Protein AF-J9F2Y7-F1 (afdb_monomer_lite)

Sequence (76 aa):
PDTSNGKQTDFFFIQQEEPEKVAEDIVNLVKNRLPKAYNQKVSNIQVLTPMQRGVVGAANLNMALQNALNPSQIAL

Foldseek 3Di:
DDQVPDLPDPHHDDDDDDLQVVLVVVLCCLLPVVCVSPVDDSVVDDDDDPACDDSNHPVNSVVSNCCSPVVPDPDD

Secondary structure (DSSP, 8-state):
---S--TT-S--------HHHHHHHHHHIIIIIHHHHHT--GGG-----S-SSSTTSHHHHHHHHHHHH-TT----

Structure (mmCIF, N/CA/C/O backbone):
data_AF-J9F2Y7-F1
#
_entry.id   AF-J9F2Y7-F1
#
loop_
_atom_site.group_PDB
_atom_site.id
_atom_site.type_symbol
_atom_site.label_atom_id
_atom_site.label_alt_id
_atom_site.label_comp_id
_atom_site.label_asym_id
_atom_site.label_entity_id
_atom_site.label_seq_id
_atom_site.pdbx_PDB_ins_code
_atom_site.Cartn_x
_atom_site.Cartn_y
_atom_site.Cartn_z
_atom_site.occupancy
_atom_site.B_iso_or_equiv
_atom_site.auth_seq_id
_atom_site.auth_comp_id
_atom_site.auth_asym_id
_atom_site.auth_atom_id
_atom_site.pdbx_PDB_model_num
ATOM 1 N N . PRO A 1 1 ? -13.991 3.324 -17.295 1.00 71.81 1 PRO A N 1
ATOM 2 C CA . PRO A 1 1 ? -14.241 3.509 -15.844 1.00 71.81 1 PRO A CA 1
ATOM 3 C C . PRO A 1 1 ? -13.929 4.965 -15.480 1.00 71.81 1 PRO A C 1
ATOM 5 O O . PRO A 1 1 ? -13.049 5.542 -16.113 1.00 71.81 1 PRO A O 1
ATOM 8 N N . ASP A 1 2 ? -14.667 5.566 -14.544 1.00 84.25 2 ASP A N 1
ATOM 9 C CA . ASP A 1 2 ? -14.364 6.916 -14.049 1.00 84.25 2 ASP A CA 1
ATOM 10 C C . ASP A 1 2 ? -13.171 6.851 -13.087 1.00 84.25 2 ASP A C 1
ATOM 12 O O . ASP A 1 2 ? -13.225 6.128 -12.096 1.00 84.25 2 ASP A O 1
ATOM 16 N N . THR A 1 3 ? -12.095 7.573 -13.403 1.00 86.12 3 THR A N 1
ATOM 17 C CA . THR A 1 3 ? -10.855 7.643 -12.610 1.00 86.12 3 THR A CA 1
ATOM 18 C C . THR A 1 3 ? -10.553 9.066 -12.139 1.00 86.12 3 THR A C 1
ATOM 20 O O . THR A 1 3 ? -9.404 9.398 -11.856 1.00 86.12 3 THR A O 1
ATOM 23 N N . SER A 1 4 ? -11.568 9.933 -12.075 1.00 87.94 4 SER A N 1
ATOM 24 C CA . SER A 1 4 ? -11.445 11.330 -11.635 1.00 87.94 4 SER A CA 1
ATOM 25 C C . SER A 1 4 ? -11.127 11.494 -10.141 1.00 87.94 4 SER A C 1
ATOM 27 O O . SER A 1 4 ? -10.945 12.618 -9.675 1.00 87.94 4 SER A O 1
ATOM 29 N N . ASN A 1 5 ? -11.019 10.387 -9.391 1.00 85.88 5 ASN A N 1
ATOM 30 C CA . ASN A 1 5 ? -10.758 10.350 -7.950 1.00 85.88 5 ASN A CA 1
ATOM 31 C C . ASN A 1 5 ? -11.845 11.051 -7.111 1.00 85.88 5 ASN A C 1
ATOM 33 O O . ASN A 1 5 ? -11.562 11.617 -6.050 1.00 85.88 5 ASN A O 1
ATOM 37 N N . GLY A 1 6 ? -13.095 11.031 -7.578 1.00 85.56 6 GLY A N 1
ATOM 38 C CA . GLY A 1 6 ? -14.232 11.548 -6.824 1.00 85.56 6 GLY A CA 1
ATOM 39 C C . GLY A 1 6 ? -14.521 10.718 -5.567 1.00 85.56 6 GLY A C 1
ATOM 40 O O . GLY A 1 6 ? -14.225 9.533 -5.483 1.00 85.56 6 GLY A O 1
ATOM 41 N N . LYS A 1 7 ? -15.160 11.319 -4.557 1.00 79.62 7 LYS A N 1
ATOM 42 C CA . LYS A 1 7 ? -15.472 10.614 -3.293 1.00 79.62 7 LYS A CA 1
ATOM 43 C C . LYS A 1 7 ? -16.384 9.389 -3.450 1.00 79.62 7 LYS A C 1
ATOM 45 O O . LYS A 1 7 ? -16.452 8.585 -2.532 1.00 79.62 7 LYS A O 1
ATOM 50 N N . GLN A 1 8 ? -17.114 9.301 -4.558 1.00 82.94 8 GLN A N 1
ATOM 51 C CA . GLN A 1 8 ? -18.068 8.230 -4.859 1.00 82.94 8 GLN A CA 1
ATOM 52 C C . GLN A 1 8 ? -17.662 7.444 -6.117 1.00 82.94 8 GLN A C 1
ATOM 54 O O . GLN A 1 8 ? -18.494 6.756 -6.693 1.00 82.94 8 GLN A O 1
ATOM 59 N N . THR A 1 9 ? -16.419 7.591 -6.592 1.00 88.25 9 THR A N 1
ATOM 60 C CA . THR A 1 9 ? -15.936 6.824 -7.747 1.00 88.25 9 THR A CA 1
ATOM 61 C C . THR A 1 9 ? -15.428 5.463 -7.300 1.00 88.25 9 THR A C 1
ATOM 63 O O . THR A 1 9 ? -14.731 5.364 -6.293 1.00 88.25 9 THR A O 1
ATOM 66 N N . ASP A 1 10 ? -15.709 4.428 -8.087 1.00 87.94 10 ASP A N 1
ATOM 67 C CA . ASP A 1 10 ? -15.256 3.062 -7.794 1.00 87.94 10 ASP A CA 1
ATOM 68 C C . ASP A 1 10 ? -13.763 2.851 -8.087 1.00 87.94 10 ASP A C 1
ATOM 70 O O . ASP A 1 10 ? -13.136 1.939 -7.548 1.00 87.94 10 ASP A O 1
ATOM 74 N N . PHE A 1 11 ? -13.180 3.693 -8.945 1.00 91.88 11 PHE A N 1
ATOM 75 C CA . PHE A 1 11 ? -11.789 3.589 -9.365 1.00 91.88 11 PHE A CA 1
ATOM 76 C C . PHE A 1 11 ? -11.026 4.865 -9.041 1.00 91.88 11 PHE A C 1
ATOM 78 O O . PHE A 1 11 ? -11.499 5.979 -9.262 1.00 91.88 11 PHE A O 1
ATOM 85 N N . PHE A 1 12 ? -9.802 4.677 -8.559 1.00 91.94 12 PHE A N 1
ATOM 86 C CA . PHE A 1 12 ? -8.868 5.754 -8.281 1.00 91.94 12 PHE A CA 1
ATOM 87 C C . PHE A 1 12 ? -7.587 5.529 -9.070 1.00 91.94 12 PHE A C 1
ATOM 89 O O . PHE A 1 12 ? -7.110 4.399 -9.182 1.00 91.94 12 PHE A O 1
ATOM 96 N N . PHE A 1 13 ? -7.020 6.609 -9.593 1.00 94.56 13 PHE A N 1
ATOM 97 C CA . PHE A 1 13 ? -5.732 6.595 -10.264 1.00 94.56 13 PHE A CA 1
ATOM 98 C C . PHE A 1 13 ? -4.741 7.480 -9.512 1.00 94.56 13 PHE A C 1
ATOM 100 O O . PHE A 1 13 ? -5.004 8.656 -9.249 1.00 94.56 13 PHE A O 1
ATOM 107 N N . ILE A 1 14 ? -3.595 6.897 -9.166 1.00 94.50 14 ILE A N 1
ATOM 108 C CA . ILE A 1 14 ? -2.469 7.574 -8.526 1.00 94.50 14 ILE A CA 1
ATOM 109 C C . ILE A 1 14 ? -1.274 7.383 -9.456 1.00 94.50 14 ILE A C 1
ATOM 111 O O . ILE A 1 14 ? -0.833 6.255 -9.664 1.00 94.50 14 ILE A O 1
ATOM 115 N N . GLN A 1 15 ? -0.780 8.476 -10.035 1.00 95.56 15 GLN A N 1
ATOM 116 C CA . GLN A 1 15 ? 0.406 8.445 -10.885 1.00 95.56 15 GLN A CA 1
ATOM 117 C C . GLN A 1 15 ? 1.664 8.498 -10.019 1.00 95.56 15 GLN A C 1
ATOM 119 O O . GLN A 1 15 ? 1.828 9.413 -9.214 1.00 95.56 15 GLN A O 1
ATOM 124 N N . GLN A 1 16 ? 2.553 7.531 -10.216 1.00 97.19 16 GLN A N 1
ATOM 125 C CA . GLN A 1 16 ? 3.877 7.488 -9.613 1.00 97.19 16 GLN A CA 1
ATOM 126 C C . GLN A 1 16 ? 4.801 6.704 -10.549 1.00 97.19 16 GLN A C 1
ATOM 128 O O . GLN A 1 16 ? 4.437 5.623 -11.008 1.00 97.19 16 GLN A O 1
ATOM 133 N N . GLU A 1 17 ? 5.970 7.262 -10.852 1.00 96.19 17 GLU A N 1
ATOM 134 C CA . GLU A 1 17 ? 6.906 6.692 -11.833 1.00 96.19 17 GLU A CA 1
ATOM 135 C C . GLU A 1 17 ? 8.073 5.957 -11.168 1.00 96.19 17 GLU A C 1
ATOM 137 O O . GLU A 1 17 ? 8.651 5.056 -11.770 1.00 96.19 17 GLU A O 1
ATOM 142 N N . GLU A 1 18 ? 8.398 6.303 -9.921 1.00 98.00 18 GLU A N 1
ATOM 143 C CA . GLU A 1 18 ? 9.482 5.679 -9.164 1.00 98.00 18 GLU A CA 1
ATOM 144 C C . GLU A 1 18 ? 8.980 4.403 -8.461 1.00 98.00 18 GLU A C 1
ATOM 146 O O . GLU A 1 18 ? 8.138 4.504 -7.560 1.00 98.00 18 GLU A O 1
ATOM 151 N N . PRO A 1 19 ? 9.457 3.199 -8.839 1.00 96.00 19 PRO A N 1
ATOM 152 C CA . PRO A 1 19 ? 8.937 1.932 -8.318 1.00 96.00 19 PRO A CA 1
ATOM 153 C C . PRO A 1 19 ? 8.994 1.811 -6.792 1.00 96.00 19 PRO A C 1
ATOM 155 O O . PRO A 1 19 ? 8.092 1.238 -6.180 1.00 96.00 19 PRO A O 1
ATOM 158 N N . GLU A 1 20 ? 10.035 2.358 -6.173 1.00 97.69 20 GLU A N 1
ATOM 159 C CA . GLU A 1 20 ? 10.233 2.380 -4.726 1.00 97.69 20 GLU A CA 1
ATOM 160 C C . GLU A 1 20 ? 9.123 3.184 -4.047 1.00 97.69 20 GLU A C 1
ATOM 162 O O . GLU A 1 20 ? 8.460 2.681 -3.137 1.00 97.69 20 GLU A O 1
ATOM 167 N N . LYS A 1 21 ? 8.823 4.378 -4.570 1.00 98.38 21 LYS A N 1
ATOM 168 C CA . LYS A 1 21 ? 7.708 5.200 -4.086 1.00 98.38 21 LYS A CA 1
ATOM 169 C C . LYS A 1 21 ? 6.358 4.543 -4.333 1.00 98.38 21 LYS A C 1
ATOM 171 O O . LYS A 1 21 ? 5.493 4.628 -3.470 1.00 98.38 21 LYS A O 1
ATOM 176 N N . VAL A 1 22 ? 6.174 3.836 -5.455 1.00 97.88 22 VAL A N 1
ATOM 177 C CA . VAL A 1 22 ? 4.944 3.054 -5.690 1.00 97.88 22 VAL A CA 1
ATOM 178 C C . VAL A 1 22 ? 4.749 2.024 -4.574 1.00 97.88 22 VAL A C 1
ATOM 180 O O . VAL A 1 22 ? 3.647 1.894 -4.040 1.00 97.88 22 VAL A O 1
ATOM 183 N N . ALA A 1 23 ? 5.801 1.290 -4.201 1.00 97.94 23 ALA A N 1
ATOM 184 C CA . ALA A 1 23 ? 5.719 0.295 -3.137 1.00 97.94 23 ALA A CA 1
ATOM 185 C C . ALA A 1 23 ? 5.394 0.935 -1.773 1.00 97.94 23 ALA A C 1
ATOM 187 O O . ALA A 1 23 ? 4.525 0.433 -1.054 1.00 97.94 23 ALA A O 1
ATOM 188 N N . GLU A 1 24 ? 6.029 2.061 -1.437 1.00 98.25 24 GLU A N 1
ATOM 189 C CA . GLU A 1 24 ? 5.729 2.836 -0.223 1.00 98.25 24 GLU A CA 1
ATOM 190 C C . GLU A 1 24 ? 4.279 3.341 -0.199 1.00 98.25 24 GLU A C 1
ATOM 192 O O . GLU A 1 24 ? 3.571 3.181 0.803 1.00 98.25 24 GLU A O 1
ATOM 197 N N . ASP A 1 25 ? 3.806 3.890 -1.319 1.00 98.38 25 ASP A N 1
ATOM 198 C CA . ASP A 1 25 ? 2.442 4.385 -1.476 1.00 98.38 25 ASP A CA 1
ATOM 199 C C . ASP A 1 25 ? 1.417 3.258 -1.300 1.00 98.38 25 ASP A C 1
ATOM 201 O O . ASP A 1 25 ? 0.425 3.442 -0.588 1.00 98.38 25 ASP A O 1
ATOM 205 N N . ILE A 1 26 ? 1.665 2.070 -1.868 1.00 98.12 26 ILE A N 1
ATOM 206 C CA . ILE A 1 26 ? 0.819 0.878 -1.683 1.00 98.12 26 ILE A CA 1
ATOM 207 C C . ILE A 1 26 ? 0.746 0.489 -0.203 1.00 98.12 26 ILE A C 1
ATOM 209 O O . ILE A 1 26 ? -0.351 0.283 0.326 1.00 98.12 26 ILE A O 1
ATOM 213 N N . VAL A 1 27 ? 1.884 0.424 0.496 1.00 98.12 27 VAL A N 1
ATOM 214 C CA . VAL A 1 27 ? 1.909 0.093 1.930 1.00 98.12 27 VAL A CA 1
ATOM 215 C C . VAL A 1 27 ? 1.106 1.117 2.733 1.00 98.12 27 VAL A C 1
ATOM 217 O O . VAL A 1 27 ? 0.287 0.741 3.575 1.00 98.12 27 VAL A O 1
ATOM 220 N N . ASN A 1 28 ? 1.276 2.409 2.453 1.00 98.31 28 ASN A N 1
ATOM 221 C CA . ASN A 1 28 ? 0.537 3.473 3.128 1.00 98.31 28 ASN A CA 1
ATOM 222 C C . ASN A 1 28 ? -0.971 3.447 2.811 1.00 98.31 28 ASN A C 1
ATOM 224 O O . ASN A 1 28 ? -1.803 3.696 3.692 1.00 98.31 28 ASN A O 1
ATOM 228 N N . LEU A 1 29 ? -1.348 3.117 1.572 1.00 97.81 29 LEU A N 1
ATOM 229 C CA . LEU A 1 29 ? -2.744 2.942 1.170 1.00 97.81 29 LEU A CA 1
ATOM 230 C C . LEU A 1 29 ? -3.416 1.843 1.990 1.00 97.81 29 LEU A C 1
ATOM 232 O O . LEU A 1 29 ? -4.454 2.096 2.604 1.00 97.81 29 LEU A O 1
ATOM 236 N N . VAL A 1 30 ? -2.799 0.662 2.045 1.00 98.06 30 VAL A N 1
ATOM 237 C CA . VAL A 1 30 ? -3.339 -0.510 2.746 1.00 98.06 30 VAL A CA 1
ATOM 238 C C . VAL A 1 30 ? -3.351 -0.302 4.259 1.00 98.06 30 VAL A C 1
ATOM 240 O O . VAL A 1 30 ? -4.351 -0.587 4.912 1.00 98.06 30 VAL A O 1
ATOM 243 N N . LYS A 1 31 ? -2.260 0.221 4.831 1.00 97.12 31 LYS A N 1
ATOM 244 C CA . LYS A 1 31 ? -2.112 0.380 6.283 1.00 97.12 31 LYS A CA 1
ATOM 245 C C . LYS A 1 31 ? -2.954 1.522 6.847 1.00 97.12 31 LYS A C 1
ATOM 247 O O . LYS A 1 31 ? -3.471 1.403 7.955 1.00 97.12 31 LYS A O 1
ATOM 252 N N . ASN A 1 32 ? -3.076 2.631 6.113 1.00 96.88 32 ASN A N 1
ATOM 253 C CA . ASN A 1 32 ? -3.596 3.882 6.668 1.00 96.88 32 ASN A CA 1
ATOM 254 C C . ASN A 1 32 ? -4.784 4.455 5.892 1.00 96.88 32 ASN A C 1
ATOM 256 O O . ASN A 1 32 ? -5.817 4.737 6.498 1.00 96.88 32 ASN A O 1
ATOM 260 N N . ARG A 1 33 ? -4.646 4.700 4.581 1.00 96.00 33 ARG A N 1
ATOM 261 C CA . ARG A 1 33 ? -5.622 5.527 3.843 1.00 96.00 33 ARG A CA 1
ATOM 262 C C . ARG A 1 33 ? -6.942 4.799 3.604 1.00 96.00 33 ARG A C 1
ATOM 264 O O . ARG A 1 33 ? -7.991 5.350 3.925 1.00 96.00 33 ARG A O 1
ATOM 271 N N . LEU A 1 34 ? -6.892 3.580 3.068 1.00 95.38 34 LEU A N 1
ATOM 272 C CA . LEU A 1 34 ? -8.085 2.804 2.725 1.00 95.38 34 LEU A CA 1
ATOM 273 C C . LEU A 1 34 ? -8.888 2.379 3.969 1.00 95.38 34 LEU A C 1
ATOM 275 O O . LEU A 1 34 ? -10.098 2.616 3.970 1.00 95.38 34 LEU A O 1
ATOM 279 N N . PRO A 1 35 ? -8.270 1.864 5.057 1.00 96.50 35 PRO A N 1
ATOM 280 C CA . PRO A 1 35 ? -9.006 1.553 6.283 1.00 96.50 35 PRO A CA 1
ATOM 281 C C . PRO A 1 35 ? -9.770 2.755 6.842 1.00 96.50 35 PRO A C 1
ATOM 283 O O . PRO A 1 35 ? -10.929 2.621 7.223 1.00 96.50 35 PRO A O 1
ATOM 286 N N . LYS A 1 36 ? -9.145 3.944 6.846 1.00 95.12 36 LYS A N 1
ATOM 287 C CA . LYS A 1 36 ? -9.758 5.181 7.354 1.00 95.12 36 LYS A CA 1
ATOM 288 C C . LYS A 1 36 ? -10.871 5.703 6.449 1.00 95.12 36 LYS A C 1
ATOM 290 O O . LYS A 1 36 ? -11.901 6.127 6.955 1.00 95.12 36 LYS A O 1
ATOM 295 N N . ALA A 1 37 ? -10.667 5.691 5.132 1.00 92.81 37 ALA A N 1
ATOM 296 C CA . ALA A 1 37 ? -11.635 6.231 4.179 1.00 92.81 37 ALA A CA 1
ATOM 297 C C . ALA A 1 37 ? -12.915 5.387 4.093 1.00 92.81 37 ALA A C 1
ATOM 299 O O . ALA A 1 37 ? -14.003 5.944 3.982 1.00 92.81 37 ALA A O 1
ATOM 300 N N . TYR A 1 38 ? -12.784 4.060 4.177 1.00 91.50 38 TYR A N 1
ATOM 301 C CA . TYR A 1 38 ? -13.894 3.122 3.973 1.00 91.50 38 TYR A CA 1
ATOM 302 C C . TYR A 1 38 ? -14.357 2.415 5.252 1.0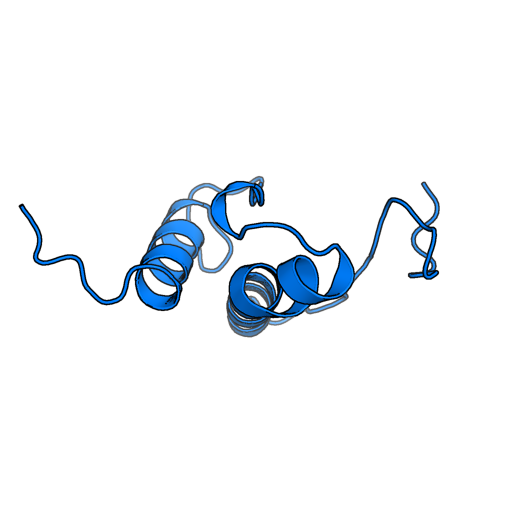0 91.50 38 TYR A C 1
ATOM 304 O O . TYR A 1 38 ? -15.246 1.567 5.194 1.00 91.50 38 TYR A O 1
ATOM 312 N N . ASN A 1 39 ? -13.762 2.747 6.403 1.00 94.69 39 ASN A N 1
ATOM 313 C CA . ASN A 1 39 ? -14.029 2.112 7.694 1.00 94.69 39 ASN A CA 1
ATOM 314 C C . ASN A 1 39 ? -13.934 0.572 7.627 1.00 94.69 39 ASN A C 1
ATOM 316 O O . ASN A 1 39 ? -14.797 -0.152 8.123 1.00 94.69 39 ASN A O 1
ATOM 320 N N . GLN A 1 40 ? -12.888 0.072 6.961 1.00 95.00 40 GLN A N 1
ATOM 321 C CA . GLN A 1 40 ? -12.646 -1.356 6.733 1.00 95.00 40 GLN A CA 1
ATOM 322 C C . GLN A 1 40 ? -11.450 -1.862 7.538 1.00 95.00 40 GLN A C 1
ATOM 324 O O . GLN A 1 40 ? -10.494 -1.131 7.797 1.00 95.00 40 GLN A O 1
ATOM 329 N N . LYS A 1 41 ? -11.472 -3.151 7.891 1.00 96.06 41 LYS A N 1
ATOM 330 C CA 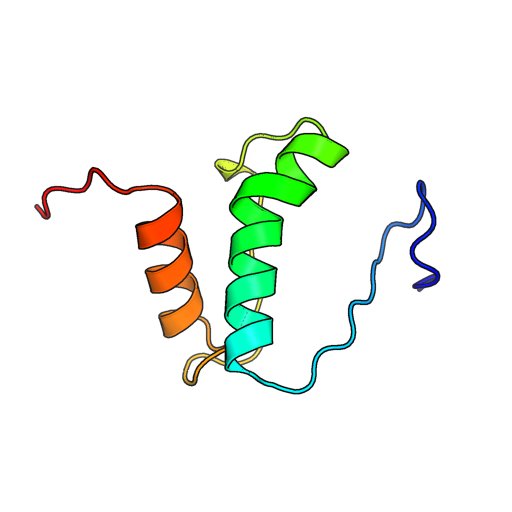. LYS A 1 41 ? -10.294 -3.827 8.450 1.00 96.06 41 LYS A CA 1
ATOM 331 C C . LYS A 1 41 ? -9.237 -3.999 7.363 1.00 96.06 41 LYS A C 1
ATOM 333 O O . LYS A 1 41 ? -9.572 -4.303 6.222 1.00 96.06 41 LYS A O 1
ATOM 338 N N . VAL A 1 42 ? -7.961 -3.905 7.736 1.00 95.31 42 VAL A N 1
ATOM 339 C CA . VAL A 1 42 ? -6.842 -4.135 6.803 1.00 95.31 42 VAL A CA 1
ATOM 340 C C . VAL A 1 42 ? -6.905 -5.534 6.175 1.00 95.31 42 VAL A C 1
ATOM 342 O O . VAL A 1 42 ? -6.620 -5.683 4.994 1.00 95.31 42 VAL A O 1
ATOM 345 N N . SER A 1 43 ? -7.368 -6.543 6.923 1.00 94.69 43 SER A N 1
ATOM 346 C CA . SER A 1 43 ? -7.557 -7.920 6.439 1.00 94.69 43 SER A CA 1
ATOM 347 C C . SER A 1 43 ? -8.532 -8.057 5.263 1.00 94.69 43 SER A C 1
ATOM 349 O O . SER A 1 43 ? -8.537 -9.093 4.609 1.00 94.69 43 SER A O 1
ATOM 351 N N . ASN A 1 44 ? -9.369 -7.047 5.009 1.00 96.50 44 ASN A N 1
ATOM 352 C CA . ASN A 1 44 ? -10.322 -7.038 3.897 1.00 96.50 44 ASN A CA 1
ATOM 353 C C . ASN A 1 44 ? -9.724 -6.423 2.618 1.00 96.50 44 ASN A C 1
ATOM 355 O O . ASN A 1 44 ? -10.404 -6.366 1.597 1.00 96.50 44 ASN A O 1
ATOM 359 N N . ILE A 1 45 ? -8.488 -5.917 2.670 1.00 96.69 45 ILE A N 1
ATOM 360 C CA . ILE A 1 45 ? -7.831 -5.242 1.550 1.00 96.69 45 ILE A CA 1
ATOM 361 C C . ILE A 1 45 ? -6.909 -6.234 0.845 1.00 96.69 45 ILE A C 1
ATOM 363 O O . ILE A 1 45 ? -6.026 -6.825 1.464 1.00 96.69 45 ILE A O 1
ATOM 367 N N . GLN A 1 46 ? -7.084 -6.373 -0.467 1.00 96.56 46 GLN A N 1
ATOM 368 C CA . GLN A 1 46 ? -6.241 -7.209 -1.315 1.00 96.56 46 GLN A CA 1
ATOM 369 C C . GLN A 1 46 ? -5.437 -6.341 -2.286 1.00 96.56 46 GLN A C 1
ATOM 371 O O . GLN A 1 46 ? -5.982 -5.442 -2.923 1.00 96.56 46 GLN A O 1
ATOM 376 N N . VAL A 1 47 ? -4.141 -6.634 -2.416 1.00 97.12 47 VAL A N 1
ATOM 377 C CA . VAL A 1 47 ? -3.264 -6.009 -3.415 1.00 97.12 47 VAL A CA 1
ATOM 378 C C . VAL A 1 47 ? -3.039 -6.995 -4.553 1.00 97.12 47 VAL A C 1
ATOM 380 O O . VAL A 1 47 ? -2.551 -8.102 -4.334 1.00 97.12 47 VAL A O 1
ATOM 383 N N . LEU A 1 48 ? -3.391 -6.583 -5.770 1.00 97.06 48 LEU A N 1
ATOM 384 C CA . LEU A 1 48 ? -3.157 -7.340 -6.996 1.00 97.06 48 LEU A CA 1
ATOM 385 C C . LEU A 1 48 ? -2.085 -6.627 -7.819 1.00 97.06 48 LEU A C 1
ATOM 387 O O . LEU A 1 48 ? -2.155 -5.418 -8.025 1.00 97.06 48 LEU A O 1
ATOM 391 N N . THR A 1 49 ? -1.096 -7.379 -8.293 1.00 96.62 49 THR A N 1
ATOM 392 C CA . THR A 1 49 ? -0.028 -6.874 -9.163 1.00 96.62 49 THR A CA 1
ATOM 393 C C . THR A 1 49 ? 0.214 -7.873 -10.292 1.00 96.62 49 THR A C 1
ATOM 395 O O . THR A 1 49 ? 0.185 -9.083 -10.048 1.00 96.62 49 THR A O 1
ATOM 398 N N . PRO A 1 50 ? 0.432 -7.406 -11.535 1.00 95.31 50 PRO A N 1
ATOM 399 C CA . PRO A 1 50 ? 0.658 -8.294 -12.673 1.00 95.31 50 PRO A CA 1
ATOM 400 C C . PRO A 1 50 ? 2.033 -8.977 -12.623 1.00 95.31 50 PRO A C 1
ATOM 402 O O . PRO A 1 50 ? 2.260 -9.954 -13.334 1.00 95.31 50 PRO A O 1
ATOM 405 N N . MET A 1 51 ? 2.962 -8.470 -11.805 1.00 95.31 51 MET A N 1
ATOM 406 C CA . MET A 1 51 ? 4.336 -8.963 -11.730 1.00 95.31 51 MET A CA 1
ATOM 407 C C . MET A 1 51 ? 4.564 -9.805 -10.476 1.00 95.31 51 MET A C 1
ATOM 409 O O . MET A 1 51 ? 4.155 -9.439 -9.379 1.00 95.31 51 MET A O 1
ATOM 413 N N . GLN A 1 52 ? 5.299 -10.912 -10.610 1.00 94.44 52 GLN A N 1
ATOM 414 C CA . GLN A 1 52 ? 5.717 -11.720 -9.456 1.00 94.44 52 GLN A CA 1
ATOM 415 C C . GLN A 1 52 ? 6.967 -11.164 -8.755 1.00 94.44 52 GLN A C 1
ATOM 417 O O . GLN A 1 52 ? 7.055 -11.186 -7.528 1.00 94.44 52 GLN A O 1
ATOM 422 N N . ARG A 1 53 ? 7.933 -10.652 -9.528 1.00 94.56 53 ARG A N 1
ATOM 423 C CA . ARG A 1 53 ? 9.240 -10.155 -9.054 1.00 94.56 53 ARG A CA 1
ATOM 424 C C . ARG A 1 53 ? 9.400 -8.654 -9.321 1.00 94.56 53 ARG A C 1
ATOM 426 O O . ARG A 1 53 ? 8.638 -8.086 -10.097 1.00 94.56 53 ARG A O 1
ATOM 433 N N . GLY A 1 54 ? 10.426 -8.050 -8.719 1.00 95.38 54 GLY A N 1
ATOM 434 C CA . GLY A 1 54 ? 10.717 -6.615 -8.802 1.00 95.38 54 GLY A CA 1
ATOM 435 C C . GLY A 1 54 ? 10.124 -5.827 -7.632 1.00 95.38 54 GLY A C 1
ATOM 436 O O . GLY A 1 54 ? 9.412 -6.388 -6.800 1.00 95.38 54 GLY A O 1
ATOM 437 N N . VAL A 1 55 ? 10.420 -4.528 -7.574 1.00 95.31 55 VAL A N 1
ATOM 438 C CA . VAL A 1 55 ? 10.053 -3.637 -6.455 1.00 95.31 55 VAL A CA 1
ATOM 439 C C . VAL A 1 55 ? 8.535 -3.584 -6.231 1.00 95.31 55 VAL A C 1
ATOM 441 O O . VAL A 1 55 ? 8.067 -3.666 -5.100 1.00 95.31 55 VAL A O 1
ATOM 444 N N . VAL A 1 56 ? 7.754 -3.564 -7.312 1.00 95.62 56 VAL A N 1
ATOM 445 C CA . VAL A 1 56 ? 6.277 -3.582 -7.284 1.00 95.62 56 VAL A CA 1
ATOM 446 C C . VAL A 1 56 ? 5.686 -4.972 -7.573 1.00 95.62 56 VAL A C 1
ATOM 448 O O . VAL A 1 56 ? 4.500 -5.116 -7.881 1.00 95.62 56 VAL A O 1
ATOM 451 N N . GLY A 1 57 ? 6.518 -6.015 -7.504 1.00 97.56 57 GLY A N 1
ATOM 452 C CA . GLY A 1 57 ? 6.099 -7.402 -7.685 1.00 97.56 57 GLY A CA 1
ATOM 453 C C . GLY A 1 57 ? 5.477 -7.995 -6.422 1.00 97.56 57 GLY A C 1
ATOM 454 O O . GLY A 1 57 ? 5.760 -7.557 -5.305 1.00 97.56 57 GLY A O 1
ATOM 455 N N . ALA A 1 58 ? 4.657 -9.033 -6.596 1.00 97.6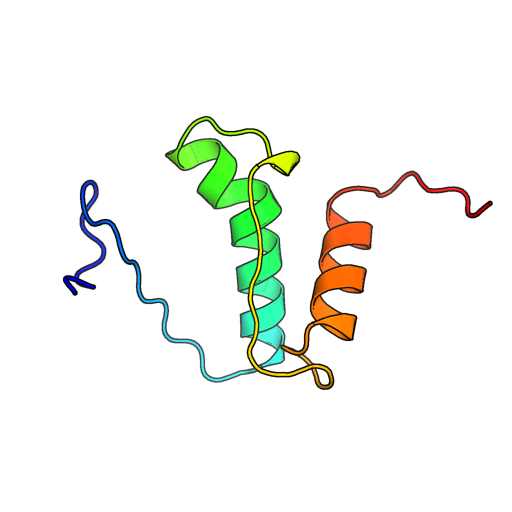9 58 ALA A N 1
ATOM 456 C CA . ALA A 1 58 ? 3.895 -9.660 -5.517 1.00 97.69 58 ALA A CA 1
ATOM 457 C C . ALA A 1 58 ? 4.785 -10.109 -4.350 1.00 97.69 58 ALA A C 1
ATOM 459 O O . ALA A 1 58 ? 4.429 -9.890 -3.195 1.00 97.69 58 ALA A O 1
ATOM 460 N N . ALA A 1 59 ? 5.961 -10.681 -4.637 1.00 96.88 59 ALA A N 1
ATOM 461 C CA . ALA A 1 59 ? 6.887 -11.135 -3.603 1.00 96.88 59 ALA A CA 1
ATOM 462 C C . ALA A 1 59 ? 7.375 -9.985 -2.701 1.00 96.88 59 ALA A C 1
ATOM 464 O O . ALA A 1 59 ? 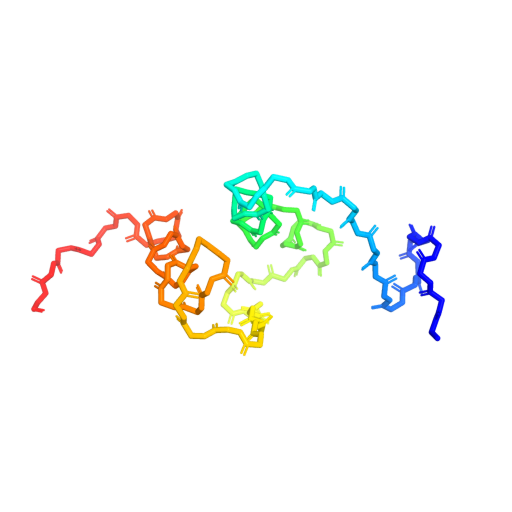7.314 -10.098 -1.477 1.00 96.88 59 ALA A O 1
ATOM 465 N N . ASN A 1 60 ? 7.812 -8.868 -3.297 1.00 97.50 60 ASN A N 1
ATOM 466 C CA . ASN A 1 60 ? 8.321 -7.723 -2.541 1.00 97.50 60 ASN A CA 1
ATOM 467 C C . ASN A 1 60 ? 7.201 -7.007 -1.777 1.00 97.50 60 ASN A C 1
ATOM 469 O O . ASN A 1 60 ? 7.344 -6.731 -0.587 1.00 97.50 60 ASN A O 1
ATOM 473 N N . LEU A 1 61 ? 6.060 -6.766 -2.434 1.00 97.88 61 LEU A N 1
ATOM 474 C CA . LEU A 1 61 ? 4.912 -6.111 -1.806 1.00 97.88 61 LEU A CA 1
ATOM 475 C C . LEU A 1 61 ? 4.369 -6.921 -0.627 1.00 97.88 61 LEU A C 1
ATOM 477 O O . LEU A 1 61 ? 4.050 -6.341 0.406 1.00 97.88 61 LEU A O 1
ATOM 481 N N . ASN A 1 62 ? 4.304 -8.251 -0.740 1.00 96.44 62 ASN A N 1
ATOM 482 C CA . ASN A 1 62 ? 3.842 -9.102 0.353 1.00 96.44 62 ASN A CA 1
ATOM 483 C C . ASN A 1 62 ? 4.761 -8.992 1.580 1.00 96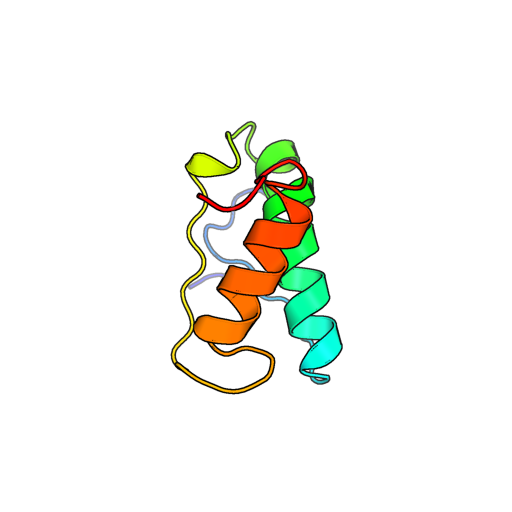.44 62 ASN A C 1
ATOM 485 O O . ASN A 1 62 ? 4.276 -8.796 2.690 1.00 96.44 62 ASN A O 1
ATOM 489 N N . MET A 1 63 ? 6.082 -9.040 1.382 1.00 96.19 63 MET A N 1
ATOM 490 C CA . MET A 1 63 ? 7.055 -8.860 2.464 1.00 96.19 63 MET A CA 1
ATOM 491 C C . MET A 1 63 ? 6.953 -7.463 3.099 1.00 96.19 63 MET A C 1
ATOM 493 O O . MET A 1 63 ? 6.892 -7.343 4.321 1.00 96.19 63 MET A O 1
ATOM 497 N N . ALA A 1 64 ? 6.879 -6.406 2.285 1.00 96.62 64 ALA A N 1
ATOM 498 C CA . ALA A 1 64 ? 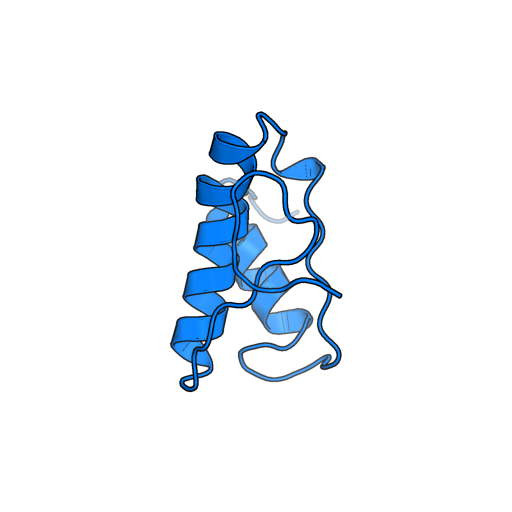6.746 -5.033 2.771 1.00 96.62 64 ALA A CA 1
ATOM 499 C C . ALA A 1 64 ? 5.450 -4.825 3.577 1.00 96.62 64 ALA A C 1
ATOM 501 O O . ALA A 1 64 ? 5.473 -4.229 4.656 1.00 96.62 64 ALA A O 1
ATOM 502 N N . LEU A 1 65 ? 4.328 -5.364 3.094 1.00 97.00 65 LEU A N 1
ATOM 503 C CA . LEU A 1 65 ? 3.041 -5.315 3.788 1.00 97.00 65 LEU A CA 1
ATOM 504 C C . LEU A 1 65 ? 3.067 -6.124 5.087 1.00 97.00 65 LEU A C 1
ATOM 506 O O . LEU A 1 65 ? 2.610 -5.622 6.109 1.00 97.00 65 LEU A O 1
ATOM 510 N N . GLN A 1 66 ? 3.638 -7.331 5.091 1.00 95.06 66 GLN A N 1
ATOM 511 C CA . GLN A 1 66 ? 3.785 -8.127 6.313 1.00 95.06 66 GLN A CA 1
ATOM 512 C C . GLN A 1 66 ? 4.614 -7.392 7.366 1.00 95.06 66 GLN A C 1
ATOM 514 O O . GLN A 1 66 ? 4.161 -7.262 8.498 1.00 95.06 66 GLN A O 1
ATOM 519 N N . ASN A 1 67 ? 5.760 -6.819 6.994 1.00 94.81 67 ASN A N 1
ATOM 520 C CA . ASN A 1 67 ? 6.582 -6.029 7.915 1.00 94.81 67 ASN A CA 1
ATOM 521 C C . ASN A 1 67 ? 5.818 -4.820 8.481 1.00 94.81 67 ASN A C 1
ATOM 523 O O . ASN A 1 67 ? 5.956 -4.472 9.653 1.00 94.81 67 ASN A O 1
ATOM 527 N N . ALA A 1 68 ? 4.995 -4.173 7.654 1.00 95.31 68 ALA A N 1
ATOM 528 C CA . ALA A 1 68 ? 4.251 -2.984 8.049 1.00 95.31 68 ALA A CA 1
ATOM 529 C C . ALA A 1 68 ? 3.013 -3.283 8.913 1.00 95.31 68 ALA A C 1
ATOM 531 O O . ALA A 1 68 ? 2.615 -2.415 9.701 1.00 95.31 68 ALA A O 1
ATOM 532 N N . LEU A 1 69 ? 2.393 -4.453 8.738 1.00 94.25 69 LEU A N 1
ATOM 533 C CA . LEU A 1 69 ? 1.102 -4.823 9.330 1.00 94.25 69 LEU A CA 1
ATOM 534 C C . LEU A 1 69 ? 1.222 -5.851 10.461 1.00 94.25 69 LEU A C 1
ATOM 536 O O . LEU A 1 69 ? 0.424 -5.813 11.395 1.00 94.25 69 LEU A O 1
ATOM 540 N N . ASN A 1 70 ? 2.235 -6.717 10.407 1.00 91.00 70 ASN A N 1
ATOM 541 C CA . ASN A 1 70 ? 2.458 -7.834 11.325 1.00 91.00 70 ASN A CA 1
ATOM 542 C C . ASN A 1 70 ? 3.845 -7.744 12.002 1.00 91.00 70 ASN A C 1
ATOM 544 O O . ASN A 1 70 ? 4.623 -8.695 11.931 1.00 91.00 70 ASN A O 1
ATOM 548 N N . PRO A 1 71 ? 4.187 -6.640 12.695 1.00 73.06 71 PRO A N 1
ATOM 549 C CA . PRO A 1 71 ? 5.535 -6.421 13.238 1.00 73.06 71 PRO A CA 1
ATOM 550 C C . PRO A 1 71 ? 5.952 -7.418 14.340 1.00 73.06 71 PRO A C 1
ATOM 552 O O . PRO A 1 71 ? 7.078 -7.365 14.821 1.00 73.06 71 PRO A O 1
ATOM 555 N N . SER A 1 72 ? 5.052 -8.307 14.772 1.00 68.75 72 SER A N 1
ATOM 556 C CA . SER A 1 72 ? 5.229 -9.214 15.913 1.00 68.75 72 SER A CA 1
ATOM 557 C C . SER A 1 72 ? 5.444 -10.680 15.536 1.00 68.75 72 SER A C 1
ATOM 559 O O . SER A 1 72 ? 5.409 -11.529 16.426 1.00 68.75 72 SER A O 1
ATOM 561 N N . GLN A 1 73 ? 5.634 -11.024 14.260 1.00 60.50 73 GLN A N 1
ATOM 562 C CA . GLN A 1 73 ? 5.872 -12.421 13.898 1.00 60.50 73 GLN A CA 1
ATOM 563 C C . GLN A 1 73 ? 7.310 -12.830 14.236 1.00 60.50 73 GLN A C 1
ATOM 565 O O . GLN A 1 73 ? 8.220 -12.786 13.413 1.00 60.50 73 GLN A O 1
ATOM 570 N N . ILE A 1 74 ? 7.488 -13.262 15.487 1.00 51.88 74 ILE A N 1
ATOM 571 C CA . ILE A 1 74 ? 8.407 -14.349 15.818 1.00 51.88 74 ILE A CA 1
ATOM 572 C C . ILE A 1 74 ? 8.103 -15.456 14.807 1.00 51.88 74 ILE A C 1
ATOM 574 O O . ILE A 1 74 ? 7.007 -16.018 14.806 1.00 51.88 74 ILE A O 1
ATOM 578 N N . ALA A 1 75 ? 9.043 -15.669 13.893 1.00 44.97 75 ALA A N 1
ATOM 579 C CA . ALA A 1 75 ? 9.004 -16.759 12.941 1.00 44.97 75 ALA A CA 1
ATOM 580 C C . ALA A 1 75 ? 8.849 -18.081 13.710 1.00 44.97 75 ALA A C 1
ATOM 582 O O . ALA A 1 75 ? 9.642 -18.367 14.610 1.00 44.97 75 ALA A O 1
ATOM 583 N N . LEU A 1 76 ? 7.808 -18.842 13.373 1.00 41.09 76 LEU A N 1
ATOM 584 C CA . LEU A 1 76 ? 7.810 -20.295 13.529 1.00 41.09 76 LEU A CA 1
ATOM 585 C C . LEU A 1 76 ? 8.443 -20.899 12.277 1.00 41.09 76 LEU A C 1
ATOM 587 O O . LEU A 1 76 ? 8.124 -20.391 11.176 1.00 41.09 76 LEU A O 1
#

Radius of gyration: 13.61 Å; chains: 1; bounding box: 29×32×32 Å

InterPro domains:
  IPR027417 P-loop containing nucleoside triphosphate hydrolase [G3DSA:3.40.50.300] (1-75)

Organism: NCBI:txid749906

pLDDT: mean 91.36, std 11.64, range [41.09, 98.38]